Protein AF-R0EJU1-F1 (afdb_monomer_lite)

Structure (mmCIF, N/CA/C/O backbone):
data_AF-R0EJU1-F1
#
_entry.id   AF-R0EJU1-F1
#
loop_
_atom_site.group_PDB
_atom_site.id
_atom_site.type_symbol
_atom_site.label_atom_id
_atom_site.label_alt_id
_atom_site.label_comp_id
_atom_site.label_asym_id
_atom_site.label_entity_id
_atom_site.label_seq_id
_atom_site.pdbx_PDB_ins_code
_atom_site.Cartn_x
_atom_site.Cartn_y
_atom_site.Cartn_z
_atom_site.occupancy
_atom_site.B_iso_or_equiv
_atom_site.auth_seq_id
_atom_site.auth_comp_id
_atom_site.auth_asym_id
_atom_site.auth_atom_id
_atom_site.pdbx_PDB_model_num
ATOM 1 N N . MET A 1 1 ? 16.327 5.427 -46.441 1.00 34.28 1 MET A N 1
ATOM 2 C CA . MET A 1 1 ? 17.124 5.435 -45.201 1.00 34.28 1 MET A CA 1
ATOM 3 C C . MET A 1 1 ? 16.194 5.775 -44.052 1.00 34.28 1 MET A C 1
ATOM 5 O O . MET A 1 1 ? 15.600 6.837 -44.060 1.00 34.28 1 MET A O 1
ATOM 9 N N . VAL A 1 2 ? 16.017 4.774 -43.188 1.00 35.81 2 VAL A N 1
ATOM 10 C CA . VAL A 1 2 ? 15.655 4.803 -41.763 1.00 35.81 2 VAL A CA 1
ATOM 11 C C . VAL A 1 2 ? 14.484 5.696 -41.332 1.00 35.81 2 VAL A C 1
ATOM 13 O O . VAL A 1 2 ? 14.614 6.900 -41.152 1.00 35.81 2 VAL A O 1
ATOM 16 N N . HIS A 1 3 ? 13.357 5.034 -41.052 1.00 34.94 3 HIS A N 1
ATOM 17 C CA . HIS A 1 3 ? 12.363 5.506 -40.094 1.00 34.94 3 HIS A CA 1
ATOM 18 C C . HIS A 1 3 ? 13.034 5.739 -38.735 1.00 34.94 3 HIS A C 1
ATOM 20 O O . HIS A 1 3 ? 13.359 4.778 -38.034 1.00 34.94 3 HIS A O 1
ATOM 26 N N . ASP A 1 4 ? 13.221 7.003 -38.367 1.00 37.38 4 ASP A N 1
ATOM 27 C CA . ASP A 1 4 ? 13.532 7.397 -36.998 1.00 37.38 4 ASP A CA 1
ATOM 28 C C . ASP A 1 4 ? 12.273 7.193 -36.136 1.00 37.38 4 ASP A C 1
ATOM 30 O O . ASP A 1 4 ? 11.314 7.971 -36.159 1.00 37.38 4 ASP A O 1
ATOM 34 N N . ARG A 1 5 ? 12.216 6.038 -35.464 1.00 47.03 5 ARG A N 1
ATOM 35 C CA . ARG A 1 5 ? 11.174 5.697 -34.495 1.00 47.03 5 ARG A CA 1
ATOM 36 C C . ARG A 1 5 ? 11.502 6.395 -33.178 1.00 47.03 5 ARG A C 1
ATOM 38 O O . ARG A 1 5 ? 12.414 5.961 -32.488 1.00 47.03 5 ARG A O 1
ATOM 45 N N . ARG A 1 6 ? 10.695 7.411 -32.843 1.00 44.78 6 ARG A N 1
ATOM 46 C CA . ARG A 1 6 ? 10.470 8.003 -31.508 1.00 44.78 6 ARG A CA 1
ATOM 47 C C . ARG A 1 6 ? 11.490 7.575 -30.445 1.00 44.78 6 ARG A C 1
ATOM 49 O O . ARG A 1 6 ? 11.287 6.590 -29.732 1.00 44.78 6 ARG A O 1
ATOM 56 N N . ALA A 1 7 ? 12.545 8.367 -30.302 1.00 43.12 7 ALA A N 1
ATOM 57 C CA . ALA A 1 7 ? 13.371 8.355 -29.109 1.00 43.12 7 ALA A CA 1
ATOM 58 C C . ALA A 1 7 ? 12.498 8.626 -27.865 1.00 43.12 7 ALA A C 1
ATOM 60 O O . ALA A 1 7 ? 11.962 9.715 -27.697 1.00 43.12 7 ALA A O 1
ATOM 61 N N . GLY A 1 8 ? 12.343 7.592 -27.034 1.00 47.94 8 GLY A N 1
ATOM 62 C CA . GLY A 1 8 ? 12.119 7.637 -25.587 1.00 47.94 8 GLY A CA 1
ATOM 63 C C . GLY A 1 8 ? 11.279 8.780 -25.019 1.00 47.94 8 GLY A C 1
ATOM 64 O O . GLY A 1 8 ? 11.813 9.658 -24.345 1.00 47.94 8 GLY A O 1
ATOM 65 N N . GLU A 1 9 ? 9.959 8.698 -25.154 1.00 50.72 9 GLU A N 1
ATOM 66 C CA . GLU A 1 9 ? 9.052 9.405 -24.249 1.00 50.72 9 GLU A CA 1
ATOM 67 C C . GLU A 1 9 ? 9.103 8.662 -22.902 1.00 50.72 9 GLU A C 1
ATOM 69 O O . GLU A 1 9 ? 8.343 7.728 -22.649 1.00 50.72 9 GLU A O 1
ATOM 74 N N . ARG A 1 10 ? 10.102 8.979 -22.062 1.00 56.34 10 ARG A N 1
ATOM 75 C CA . ARG A 1 10 ? 10.116 8.491 -20.676 1.00 56.34 10 ARG A CA 1
ATOM 76 C C . ARG A 1 10 ? 8.811 8.980 -20.043 1.00 56.34 10 ARG A C 1
ATOM 78 O O . ARG A 1 10 ? 8.552 10.182 -20.139 1.00 56.34 10 ARG A O 1
ATOM 85 N N . PRO A 1 11 ? 7.992 8.118 -19.411 1.00 57.34 11 PRO A N 1
ATOM 86 C CA . PRO A 1 11 ? 6.875 8.621 -18.628 1.00 57.34 11 PRO A CA 1
ATOM 87 C C . PRO A 1 11 ? 7.443 9.657 -17.658 1.00 57.34 11 PRO A C 1
ATOM 89 O O . PRO A 1 11 ? 8.450 9.395 -16.995 1.00 57.34 11 PRO A O 1
ATOM 92 N N . ALA A 1 12 ? 6.864 10.857 -17.655 1.00 62.62 12 ALA A N 1
ATOM 93 C CA . ALA A 1 12 ? 7.287 11.938 -16.781 1.00 62.62 12 ALA A CA 1
ATOM 94 C C . ALA A 1 12 ? 6.990 11.526 -15.335 1.00 62.62 12 ALA A C 1
ATOM 96 O O . ALA A 1 12 ? 5.914 11.786 -14.801 1.00 62.62 12 ALA A O 1
ATOM 97 N N . TYR A 1 13 ? 7.926 10.805 -14.721 1.00 66.00 13 TYR A N 1
ATOM 98 C CA . TYR A 1 13 ? 7.875 10.490 -13.309 1.00 66.00 13 TYR A CA 1
ATOM 99 C C . TYR A 1 13 ? 8.125 11.785 -12.542 1.00 66.00 13 TYR A C 1
ATOM 101 O O . TYR A 1 13 ? 9.188 12.394 -12.669 1.00 66.00 13 TYR A O 1
ATOM 109 N N . ILE A 1 14 ? 7.125 12.223 -11.782 1.00 68.75 14 ILE A N 1
ATOM 110 C CA . ILE A 1 14 ? 7.254 13.359 -10.876 1.00 68.75 14 ILE A CA 1
ATOM 111 C C . ILE A 1 14 ? 7.774 12.790 -9.553 1.00 68.75 14 ILE A C 1
ATOM 113 O O . ILE A 1 14 ? 7.044 12.029 -8.916 1.00 68.75 14 ILE A O 1
ATOM 117 N N . PRO A 1 15 ? 9.011 13.114 -9.135 1.00 70.81 15 PRO A N 1
ATOM 118 C CA . PRO A 1 15 ? 9.539 12.652 -7.861 1.00 70.81 15 PRO A CA 1
ATOM 119 C C . PRO A 1 15 ? 8.818 13.379 -6.719 1.00 70.81 15 PRO A C 1
ATOM 121 O O . PRO A 1 15 ? 9.206 14.473 -6.314 1.00 70.81 15 PRO A O 1
ATOM 124 N N . ASP A 1 16 ? 7.744 12.775 -6.220 1.00 79.31 16 ASP A N 1
ATOM 125 C CA . ASP A 1 16 ? 6.993 13.211 -5.043 1.00 79.31 16 ASP A CA 1
ATOM 126 C C . ASP A 1 16 ? 6.517 11.974 -4.273 1.00 79.31 16 ASP A C 1
ATOM 128 O O . ASP A 1 16 ? 6.207 10.935 -4.855 1.00 79.31 16 ASP A O 1
ATOM 132 N N . ASP A 1 17 ? 6.451 12.084 -2.953 1.00 77.25 17 ASP A N 1
ATOM 133 C CA . ASP A 1 17 ? 6.004 11.018 -2.055 1.00 77.25 17 ASP A CA 1
ATOM 134 C C . ASP A 1 17 ? 4.569 11.248 -1.553 1.00 77.25 17 ASP A C 1
ATOM 136 O O . ASP A 1 17 ? 4.104 10.617 -0.594 1.00 77.25 17 ASP A O 1
ATOM 140 N N . LYS A 1 18 ? 3.850 12.157 -2.221 1.00 85.75 18 LYS A N 1
ATOM 141 C CA . LYS A 1 18 ? 2.456 12.477 -1.941 1.00 85.75 18 LYS A CA 1
ATOM 142 C C . LYS A 1 18 ? 1.504 11.731 -2.868 1.00 85.75 18 LYS A C 1
ATOM 144 O O . LYS A 1 18 ? 1.656 11.704 -4.086 1.00 85.75 18 LYS A O 1
ATOM 149 N N . ALA A 1 19 ? 0.448 11.198 -2.278 1.00 83.31 19 ALA A N 1
ATOM 150 C CA . ALA A 1 19 ? -0.736 10.752 -2.977 1.00 83.31 19 ALA A CA 1
ATOM 151 C C . ALA A 1 19 ? -1.489 11.945 -3.589 1.00 83.31 19 ALA A C 1
ATOM 153 O O . ALA A 1 19 ? -1.588 13.029 -3.001 1.00 83.31 19 ALA A O 1
ATOM 154 N N . ALA A 1 20 ? -2.077 11.719 -4.767 1.00 84.06 20 ALA A N 1
ATOM 155 C CA . ALA A 1 20 ? -2.909 12.712 -5.447 1.00 84.06 20 ALA A CA 1
ATOM 156 C C . ALA A 1 20 ? -4.144 13.096 -4.609 1.00 84.06 20 ALA A C 1
ATOM 158 O O . ALA A 1 20 ? -4.546 14.262 -4.565 1.00 84.06 20 ALA A O 1
ATOM 159 N N . LEU A 1 21 ? -4.711 12.119 -3.894 1.00 84.25 21 LEU A N 1
ATOM 160 C CA . LEU A 1 21 ? -5.812 12.298 -2.950 1.00 84.25 21 LEU A CA 1
ATOM 161 C C . LEU A 1 21 ? -5.315 12.192 -1.508 1.00 84.25 21 LEU A C 1
ATOM 163 O O . LEU A 1 21 ? -4.330 11.518 -1.220 1.00 84.25 21 LEU A O 1
ATOM 167 N N . LYS A 1 22 ? -6.018 12.856 -0.584 1.00 84.06 22 LYS A N 1
ATOM 168 C CA . LYS A 1 22 ? -5.723 12.726 0.847 1.00 84.06 22 LYS A CA 1
ATOM 169 C C . LYS A 1 22 ? -6.023 11.302 1.312 1.00 84.06 22 LYS A C 1
ATOM 171 O O . LYS A 1 22 ? -7.142 10.824 1.141 1.00 84.06 22 LYS A O 1
ATOM 176 N N . VAL A 1 23 ? -5.050 10.683 1.968 1.00 81.50 23 VAL A N 1
ATOM 177 C CA . VAL A 1 23 ? -5.227 9.431 2.702 1.00 81.50 23 VAL A CA 1
ATOM 178 C C . VAL A 1 23 ? -5.563 9.809 4.137 1.00 81.50 23 VAL A C 1
ATOM 180 O O . VAL A 1 23 ? -4.716 10.297 4.884 1.00 81.50 23 VAL A O 1
ATOM 183 N N . SER A 1 24 ? -6.833 9.650 4.512 1.00 82.56 24 SER A N 1
ATOM 184 C CA . SER A 1 24 ? -7.349 10.040 5.828 1.00 82.56 24 SER A CA 1
ATOM 185 C C . SER A 1 24 ? -7.070 11.516 6.190 1.00 82.56 24 SER A C 1
ATOM 187 O O . SER A 1 24 ? -7.845 12.400 5.812 1.00 82.56 24 SER A O 1
ATOM 189 N N . ARG A 1 25 ? -6.005 11.786 6.957 1.00 78.88 25 ARG A N 1
ATOM 190 C CA . ARG A 1 25 ? -5.589 13.114 7.445 1.00 78.88 25 ARG A CA 1
ATOM 191 C C . ARG A 1 25 ? -4.378 13.669 6.687 1.00 78.88 25 ARG A C 1
ATOM 193 O O . ARG A 1 25 ? -4.148 14.876 6.737 1.00 78.88 25 ARG A O 1
ATOM 200 N N . GLY A 1 26 ? -3.639 12.813 5.985 1.00 83.44 26 GLY A N 1
ATOM 201 C CA . GLY A 1 26 ? -2.384 13.137 5.321 1.00 83.44 26 GLY A CA 1
ATOM 202 C C . GLY A 1 26 ? -2.477 13.103 3.800 1.00 83.44 26 GLY A C 1
ATOM 203 O O . GLY A 1 26 ? -3.526 12.849 3.203 1.00 83.44 26 GLY A O 1
ATOM 204 N N . LYS A 1 27 ? -1.347 13.397 3.161 1.00 86.75 27 LYS A N 1
ATOM 205 C CA . LYS A 1 27 ? -1.136 13.158 1.729 1.00 86.75 27 LYS A CA 1
ATOM 206 C C . LYS A 1 27 ? 0.073 12.266 1.483 1.00 86.75 27 LYS A C 1
ATOM 208 O O . LYS A 1 27 ? 0.314 11.960 0.330 1.00 86.75 27 LYS A O 1
ATOM 213 N N . ARG A 1 28 ? 0.858 11.893 2.498 1.00 89.62 28 ARG A N 1
ATOM 214 C CA . ARG A 1 28 ? 2.081 11.123 2.272 1.00 89.62 28 ARG A CA 1
ATOM 215 C C . ARG A 1 28 ? 1.750 9.649 2.184 1.00 89.62 28 ARG A C 1
ATOM 217 O O . ARG A 1 28 ? 0.912 9.142 2.923 1.00 89.62 28 ARG A O 1
ATOM 224 N N . TRP A 1 29 ? 2.455 8.947 1.314 1.00 89.06 29 TRP A N 1
ATOM 225 C CA . TRP A 1 29 ? 2.332 7.498 1.228 1.00 89.06 29 TRP A CA 1
ATOM 226 C C . TRP A 1 29 ? 2.824 6.770 2.486 1.00 89.06 29 TRP A C 1
ATOM 228 O O . TRP A 1 29 ? 2.353 5.672 2.772 1.00 89.06 29 TRP A O 1
ATOM 238 N N . SER A 1 30 ? 3.706 7.402 3.267 1.00 90.69 30 SER A N 1
ATOM 239 C CA . SER A 1 30 ? 4.112 6.933 4.599 1.00 90.69 30 SER A CA 1
ATOM 240 C C . SER A 1 30 ? 2.961 6.869 5.602 1.00 90.69 30 SER A C 1
ATOM 242 O O . SER A 1 30 ? 3.084 6.192 6.614 1.00 90.69 30 SER A O 1
ATOM 244 N N . ASP A 1 31 ? 1.859 7.570 5.328 1.00 91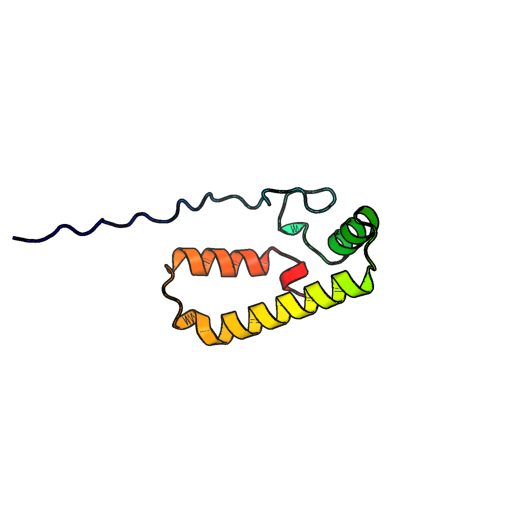.12 31 ASP A N 1
ATOM 245 C CA . ASP A 1 31 ? 0.682 7.600 6.193 1.00 91.12 31 ASP A CA 1
ATOM 246 C C . ASP A 1 31 ? -0.309 6.483 5.820 1.00 91.12 31 ASP A C 1
ATOM 248 O O . ASP A 1 31 ? -1.300 6.289 6.504 1.00 91.12 31 ASP A O 1
ATOM 252 N N . LEU A 1 32 ? -0.109 5.754 4.714 1.00 92.38 32 LEU A N 1
ATOM 253 C CA . LEU A 1 32 ? -1.070 4.748 4.256 1.00 92.38 32 LEU A CA 1
ATOM 254 C C . LEU A 1 32 ? -0.872 3.416 4.99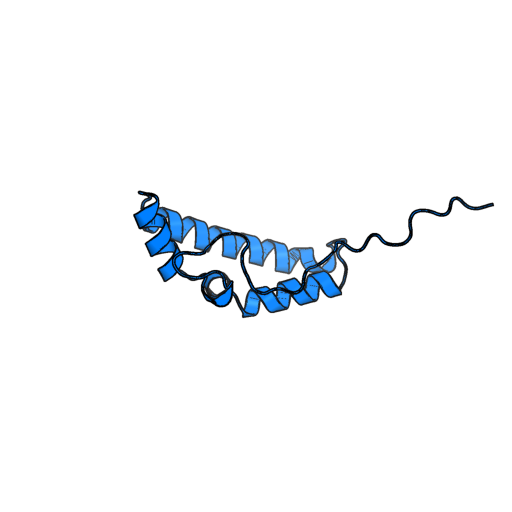7 1.00 92.38 32 LEU A C 1
ATOM 256 O O . LEU A 1 32 ? -0.131 2.545 4.539 1.00 92.38 32 LEU A O 1
ATOM 260 N N . GLY A 1 33 ? -1.557 3.259 6.132 1.00 93.44 33 GLY A N 1
ATOM 261 C CA . GLY A 1 33 ? -1.592 2.035 6.937 1.00 93.44 33 GLY A CA 1
ATOM 262 C C . GLY A 1 33 ? -3.007 1.544 7.267 1.00 93.44 33 GLY A C 1
ATOM 263 O O . GLY A 1 33 ? -4.008 2.074 6.782 1.00 93.44 33 GLY A O 1
ATOM 264 N N . GLN A 1 34 ? -3.093 0.505 8.105 1.00 94.81 34 GLN A N 1
ATOM 265 C CA . GLN A 1 34 ? -4.375 -0.074 8.535 1.00 94.81 34 GLN A CA 1
ATOM 266 C C . GLN A 1 34 ? -5.245 0.934 9.303 1.00 94.81 34 GLN A C 1
ATOM 268 O O . GLN A 1 34 ? -6.453 0.988 9.080 1.00 94.81 34 GLN A O 1
ATOM 273 N N . GLU A 1 35 ? -4.648 1.762 10.167 1.00 94.06 35 GLU A N 1
ATOM 274 C CA . GLU A 1 35 ? -5.375 2.789 10.924 1.00 94.06 35 GLU A CA 1
ATOM 275 C C . GLU A 1 35 ? -6.050 3.804 9.993 1.00 94.06 35 GLU A C 1
ATOM 277 O O . GLU A 1 35 ? -7.230 4.127 10.155 1.00 94.06 35 GLU A O 1
ATOM 282 N N . GLU A 1 36 ? -5.342 4.274 8.966 1.00 94.81 36 GLU A N 1
ATOM 283 C CA . GLU A 1 36 ? -5.898 5.185 7.973 1.00 94.81 36 GLU A CA 1
ATOM 284 C C . GLU A 1 36 ? -7.013 4.540 7.156 1.00 94.81 36 GLU A C 1
ATOM 286 O O . GLU A 1 36 ? -8.021 5.204 6.900 1.00 94.81 36 GLU A O 1
ATOM 291 N N . LEU A 1 37 ? -6.884 3.256 6.807 1.00 95.19 37 LEU A N 1
ATOM 292 C CA . LEU A 1 37 ? -7.951 2.509 6.142 1.00 95.19 37 LEU A CA 1
ATOM 293 C C . LEU A 1 37 ? -9.201 2.384 7.020 1.00 95.19 37 LEU A C 1
ATOM 295 O O . LEU A 1 37 ? -10.302 2.582 6.511 1.00 95.19 37 LEU A O 1
ATOM 299 N N . ILE A 1 38 ? -9.050 2.151 8.327 1.00 96.06 38 ILE A N 1
ATOM 300 C CA . ILE A 1 38 ? -10.167 2.140 9.289 1.00 96.06 38 ILE A CA 1
ATOM 301 C C . ILE A 1 38 ? -10.842 3.517 9.359 1.00 96.06 38 ILE A C 1
ATOM 303 O O . ILE A 1 38 ? -12.068 3.635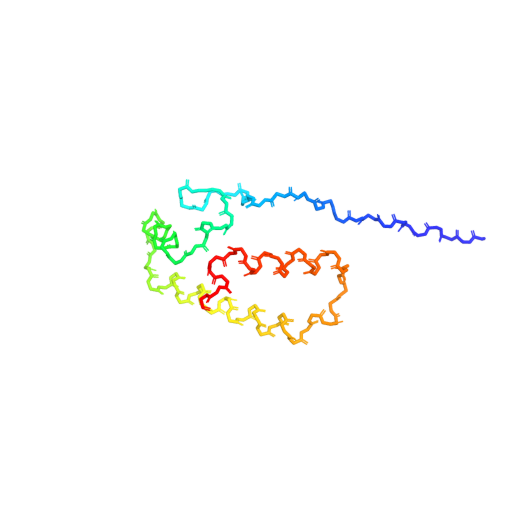 9.350 1.00 96.06 38 ILE A O 1
ATOM 307 N N . VAL A 1 39 ? -10.066 4.604 9.408 1.00 95.31 39 VAL A N 1
ATOM 308 C CA . VAL A 1 39 ? -10.643 5.959 9.413 1.00 95.31 39 VAL A CA 1
ATOM 309 C C . VAL A 1 39 ? -11.398 6.235 8.112 1.00 95.31 39 VAL A C 1
ATOM 311 O O . VAL A 1 39 ? -12.481 6.828 8.133 1.00 95.31 39 VAL A O 1
ATOM 314 N N . MET A 1 40 ? -10.841 5.821 6.975 1.00 94.31 40 MET A N 1
ATOM 315 C CA . MET A 1 40 ? -11.469 5.993 5.669 1.00 94.31 40 MET A CA 1
ATOM 316 C C . MET A 1 40 ? -12.734 5.144 5.525 1.00 94.31 40 MET A C 1
ATOM 318 O O . MET A 1 40 ? -13.733 5.663 5.029 1.00 94.31 40 MET A O 1
ATOM 322 N N . SER A 1 41 ? -12.738 3.899 6.009 1.00 96.00 41 SER A N 1
ATOM 323 C CA . SER A 1 41 ? -13.916 3.027 5.956 1.00 96.00 41 SER A CA 1
ATOM 324 C C . SER A 1 41 ? -15.069 3.606 6.770 1.00 96.00 41 SER A C 1
ATOM 326 O O . SER A 1 41 ? -16.183 3.703 6.260 1.00 96.00 41 SER A O 1
ATOM 328 N N . ARG A 1 42 ? -14.794 4.110 7.982 1.00 96.31 42 ARG A N 1
ATOM 329 C CA . ARG A 1 42 ? -15.789 4.799 8.820 1.00 96.31 42 ARG A CA 1
ATOM 330 C C . ARG A 1 42 ? -16.392 6.007 8.114 1.00 96.31 42 ARG A C 1
ATOM 332 O O . ARG A 1 42 ? -17.609 6.153 8.082 1.00 96.31 42 ARG A O 1
ATOM 339 N N . LYS A 1 43 ? -15.552 6.858 7.514 1.00 94.19 43 LYS A N 1
ATOM 340 C CA . LYS A 1 43 ? -16.008 8.041 6.761 1.00 94.19 43 LYS A CA 1
ATOM 341 C C . LYS A 1 43 ? -16.846 7.676 5.535 1.00 94.19 43 LYS A C 1
ATOM 343 O O . LYS A 1 43 ? -17.739 8.434 5.176 1.00 94.19 43 LYS A O 1
ATOM 348 N N . ALA A 1 44 ? -16.548 6.545 4.903 1.00 94.75 44 ALA A N 1
ATOM 349 C CA . ALA A 1 44 ? -17.264 6.044 3.736 1.00 94.75 44 ALA A CA 1
ATOM 350 C C . ALA A 1 44 ? -18.519 5.220 4.086 1.00 94.75 44 ALA A C 1
ATOM 352 O O . ALA A 1 44 ? -19.250 4.836 3.179 1.00 94.75 44 ALA A O 1
ATOM 353 N N . GLY A 1 45 ? -18.771 4.926 5.368 1.00 97.19 45 GLY A N 1
ATOM 354 C CA . GLY A 1 45 ? -19.872 4.053 5.789 1.00 97.19 45 GLY A CA 1
ATOM 355 C C . GLY A 1 45 ? -19.672 2.580 5.407 1.00 97.19 45 GLY A C 1
ATOM 356 O O . GLY A 1 45 ? -20.650 1.862 5.215 1.00 97.19 45 GLY A O 1
ATOM 357 N N . LEU A 1 46 ? -18.420 2.132 5.268 1.00 97.81 46 LEU A N 1
ATOM 358 C CA . LEU A 1 46 ? -18.067 0.766 4.877 1.00 97.81 46 LEU A CA 1
ATOM 359 C C . LEU A 1 46 ? -17.664 -0.090 6.093 1.00 97.81 46 LEU A C 1
ATOM 361 O O . LEU A 1 46 ? -17.027 0.429 7.015 1.00 97.81 46 LEU A O 1
ATOM 365 N N . PRO A 1 47 ? -17.947 -1.409 6.088 1.00 98.31 47 PRO A N 1
ATOM 366 C CA . PRO A 1 47 ? -17.467 -2.318 7.128 1.00 98.31 47 PRO A CA 1
ATOM 367 C C . PRO A 1 47 ? -15.932 -2.356 7.197 1.00 98.31 47 PRO A C 1
ATOM 369 O O . PRO A 1 47 ? -15.271 -2.669 6.208 1.00 98.31 47 PRO A O 1
ATOM 372 N N . GLU A 1 48 ? -15.361 -2.090 8.377 1.00 98.06 48 GLU A N 1
ATOM 373 C CA . GLU A 1 48 ? -13.902 -2.059 8.601 1.00 98.06 48 GLU A CA 1
ATOM 374 C C . GLU A 1 48 ? -13.227 -3.374 8.193 1.00 98.06 48 GLU A C 1
ATOM 376 O O . GLU A 1 48 ? -12.250 -3.364 7.447 1.00 98.06 48 GLU A O 1
ATOM 381 N N . GLY A 1 49 ? -13.790 -4.509 8.6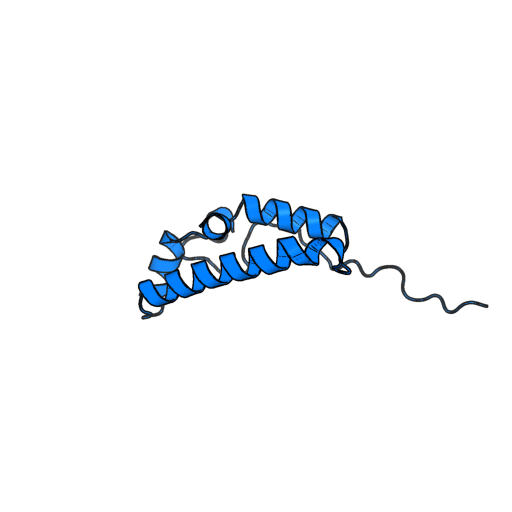20 1.00 97.25 49 GLY A N 1
ATOM 382 C CA . GLY A 1 49 ? -13.240 -5.829 8.310 1.00 97.25 49 GLY A CA 1
ATOM 383 C C . GLY A 1 49 ? -13.181 -6.124 6.809 1.00 97.25 49 GLY A C 1
ATOM 384 O O . GLY A 1 49 ? -12.200 -6.694 6.344 1.00 97.25 49 GLY A O 1
ATOM 385 N N . LEU A 1 50 ? -14.181 -5.676 6.039 1.00 98.25 50 LEU A N 1
ATOM 386 C CA . LEU A 1 50 ? -14.198 -5.856 4.584 1.00 98.25 50 LEU A CA 1
ATOM 387 C C . LEU A 1 50 ? -13.076 -5.054 3.914 1.00 98.25 50 LEU A C 1
ATOM 389 O O . LEU A 1 50 ? -12.374 -5.573 3.051 1.00 98.25 50 LEU A O 1
ATOM 393 N N . VAL A 1 51 ? -12.884 -3.802 4.336 1.00 97.56 51 VAL A N 1
ATOM 394 C CA . VAL A 1 51 ? -11.821 -2.937 3.805 1.00 97.56 51 VAL A CA 1
ATOM 395 C C . VAL A 1 51 ? -10.439 -3.493 4.149 1.00 97.56 51 VAL A C 1
ATOM 397 O O . VAL A 1 51 ? -9.566 -3.526 3.285 1.00 97.56 51 VAL A O 1
ATOM 400 N N . LEU A 1 52 ? -10.239 -3.962 5.383 1.00 97.38 52 LEU A N 1
ATOM 401 C CA . LEU A 1 52 ? -8.962 -4.536 5.807 1.00 97.38 52 LEU A CA 1
ATOM 402 C C . LEU A 1 52 ? -8.656 -5.863 5.098 1.00 97.38 52 LEU A C 1
ATOM 404 O O . LEU A 1 52 ? -7.522 -6.043 4.660 1.00 97.38 52 LEU A O 1
ATOM 408 N N . SER A 1 53 ? -9.646 -6.750 4.919 1.00 97.81 53 SER A N 1
ATOM 409 C CA . SER A 1 53 ? -9.466 -8.004 4.163 1.00 97.81 53 SER A CA 1
ATOM 410 C C . SER A 1 53 ? -9.037 -7.712 2.730 1.00 97.81 53 SER A C 1
ATOM 412 O O . SER A 1 53 ? -7.998 -8.192 2.284 1.00 97.81 53 SER A O 1
ATOM 414 N N . ALA A 1 54 ? -9.767 -6.824 2.045 1.00 97.50 54 ALA A N 1
ATOM 415 C CA . ALA A 1 54 ? -9.449 -6.438 0.675 1.00 97.50 54 ALA A CA 1
ATOM 416 C C . ALA A 1 54 ? -8.041 -5.832 0.560 1.00 97.50 54 ALA A C 1
ATOM 418 O O . ALA A 1 54 ? -7.327 -6.090 -0.411 1.00 97.50 54 ALA A O 1
ATOM 419 N N . ALA A 1 55 ? -7.615 -5.048 1.552 1.00 96.50 55 ALA A N 1
ATOM 420 C CA . ALA A 1 55 ? -6.281 -4.465 1.572 1.00 96.50 55 ALA A CA 1
ATOM 421 C C . ALA A 1 55 ? -5.181 -5.532 1.721 1.00 96.50 55 ALA A C 1
ATOM 423 O O . ALA A 1 55 ? -4.200 -5.493 0.979 1.00 96.50 55 ALA A O 1
ATOM 424 N N . VAL A 1 56 ? -5.361 -6.508 2.618 1.00 96.06 56 VAL A N 1
ATOM 425 C CA . VAL A 1 56 ? -4.431 -7.638 2.795 1.00 96.06 56 VAL A CA 1
ATOM 426 C C . VAL A 1 56 ? -4.360 -8.495 1.531 1.00 96.06 56 VAL A C 1
ATOM 428 O O . VAL A 1 56 ? -3.266 -8.771 1.039 1.00 96.06 56 VAL A O 1
ATOM 431 N N . GLU A 1 57 ? -5.509 -8.860 0.962 1.00 97.50 57 GLU A N 1
ATOM 432 C CA . GLU A 1 57 ? -5.594 -9.642 -0.277 1.00 97.50 57 GLU A CA 1
ATOM 433 C C . GLU A 1 57 ? -4.899 -8.929 -1.443 1.00 97.50 57 GLU A C 1
ATOM 435 O O . GLU A 1 57 ? -4.136 -9.543 -2.188 1.00 97.50 57 GLU A O 1
ATOM 440 N N . THR A 1 58 ? -5.088 -7.612 -1.560 1.00 96.62 58 THR A N 1
ATOM 441 C CA . THR A 1 58 ? -4.446 -6.798 -2.601 1.00 96.62 58 THR A CA 1
ATOM 442 C C . THR A 1 58 ? -2.926 -6.779 -2.445 1.00 96.62 58 THR A C 1
ATOM 444 O O . THR A 1 58 ? -2.207 -6.945 -3.430 1.00 96.62 58 THR A O 1
ATOM 447 N N . VAL A 1 59 ? -2.416 -6.595 -1.221 1.00 96.00 59 VAL A N 1
ATOM 448 C CA . VAL A 1 59 ? -0.966 -6.599 -0.958 1.00 96.00 59 VAL A CA 1
ATOM 449 C C . VAL A 1 59 ? -0.367 -7.976 -1.240 1.00 96.00 59 VAL A C 1
ATOM 451 O O . VAL A 1 59 ? 0.698 -8.059 -1.854 1.00 96.00 59 VAL A O 1
ATOM 454 N N . ALA A 1 60 ? -1.048 -9.051 -0.840 1.00 95.75 60 ALA A N 1
ATOM 455 C CA . ALA A 1 60 ? -0.613 -10.417 -1.108 1.00 95.75 60 ALA A CA 1
ATOM 456 C C . ALA A 1 60 ? -0.544 -10.701 -2.617 1.00 95.75 60 ALA A C 1
ATOM 458 O O . ALA A 1 60 ? 0.510 -11.104 -3.111 1.00 95.75 60 ALA A O 1
ATOM 459 N N . ALA A 1 61 ? -1.617 -10.402 -3.356 1.00 95.75 61 ALA A N 1
ATOM 460 C CA . ALA A 1 61 ? -1.673 -10.588 -4.805 1.00 95.75 61 ALA A CA 1
ATOM 461 C C . ALA A 1 61 ? -0.612 -9.750 -5.535 1.00 95.75 61 ALA A C 1
ATOM 463 O O . ALA A 1 61 ? 0.059 -10.241 -6.445 1.00 95.75 61 ALA A O 1
ATOM 464 N N . PHE A 1 62 ? -0.411 -8.496 -5.113 1.00 94.62 62 PHE A N 1
ATOM 465 C CA . PHE A 1 62 ? 0.638 -7.648 -5.672 1.00 94.62 62 PHE A CA 1
ATOM 466 C C . PHE A 1 62 ? 2.022 -8.264 -5.458 1.00 94.62 62 PHE A C 1
ATOM 468 O O . PHE A 1 62 ? 2.786 -8.379 -6.412 1.00 94.62 62 PHE A O 1
ATOM 475 N N . ARG A 1 63 ? 2.354 -8.682 -4.229 1.00 93.00 63 ARG A N 1
ATOM 476 C CA . ARG A 1 63 ? 3.664 -9.272 -3.910 1.00 93.00 63 ARG A CA 1
ATOM 477 C C . ARG A 1 63 ? 3.915 -10.561 -4.686 1.00 93.00 63 ARG A C 1
ATOM 479 O O . ARG A 1 63 ? 5.027 -10.762 -5.173 1.00 93.00 63 ARG A O 1
ATOM 486 N N . GLU A 1 64 ? 2.901 -11.412 -4.821 1.00 94.31 64 GLU A N 1
ATOM 487 C CA . GLU A 1 64 ? 2.992 -12.643 -5.606 1.00 94.31 64 GLU A CA 1
ATOM 488 C C . GLU A 1 64 ? 3.365 -12.333 -7.060 1.00 94.31 64 GLU A C 1
ATOM 490 O O . GLU A 1 64 ? 4.403 -12.786 -7.543 1.00 94.31 64 GLU A O 1
ATOM 495 N N . ILE A 1 65 ? 2.570 -11.500 -7.736 1.00 92.94 65 ILE A N 1
ATOM 496 C CA . ILE A 1 65 ? 2.788 -11.156 -9.147 1.00 92.94 65 ILE A CA 1
ATOM 497 C C . ILE A 1 65 ? 4.110 -10.405 -9.324 1.00 92.94 65 ILE A C 1
ATOM 499 O O . ILE A 1 65 ? 4.875 -10.719 -10.234 1.00 92.94 65 ILE A O 1
ATOM 503 N N . TRP A 1 66 ? 4.407 -9.445 -8.443 1.00 92.94 66 TRP A N 1
ATOM 504 C CA . TRP A 1 66 ? 5.642 -8.666 -8.500 1.00 92.94 66 TRP A CA 1
ATOM 505 C C . TRP A 1 66 ? 6.858 -9.583 -8.375 1.00 92.94 66 TRP A C 1
ATOM 507 O O . TRP A 1 66 ? 7.713 -9.579 -9.250 1.00 92.94 66 TRP A O 1
ATOM 517 N N . SER A 1 67 ? 6.915 -10.448 -7.361 1.00 90.75 67 SER A N 1
ATOM 518 C CA . SER A 1 67 ? 8.053 -11.362 -7.182 1.00 90.75 67 SER A CA 1
ATOM 519 C C . SER A 1 67 ? 8.222 -12.367 -8.329 1.00 90.75 67 SER A C 1
ATOM 521 O O . SER A 1 67 ? 9.355 -12.688 -8.688 1.00 90.75 67 SER A O 1
ATOM 523 N N . ARG A 1 68 ? 7.118 -12.838 -8.926 1.00 91.75 68 ARG A N 1
ATOM 524 C CA . ARG A 1 68 ? 7.132 -13.813 -10.024 1.00 91.75 68 ARG A CA 1
ATOM 525 C C . ARG A 1 68 ? 7.555 -13.198 -11.357 1.00 91.75 68 ARG A C 1
ATOM 527 O O . ARG A 1 68 ? 8.360 -13.788 -12.074 1.00 91.75 68 ARG A O 1
ATOM 534 N N . ASP A 1 69 ? 7.010 -12.029 -11.689 1.00 88.50 69 ASP A N 1
ATOM 535 C CA . ASP A 1 69 ? 7.040 -11.505 -13.056 1.00 88.50 69 ASP A CA 1
ATOM 536 C C . ASP A 1 69 ? 7.976 -10.298 -13.228 1.00 88.50 69 ASP A C 1
ATOM 538 O O . ASP A 1 69 ? 8.237 -9.900 -14.363 1.00 88.50 69 ASP A O 1
ATOM 542 N N . LEU A 1 70 ? 8.532 -9.727 -12.146 1.00 84.38 70 LEU A N 1
ATOM 543 C CA . LEU A 1 70 ? 9.335 -8.495 -12.194 1.00 84.38 70 LEU A CA 1
ATOM 544 C C . LEU A 1 70 ? 10.458 -8.526 -13.234 1.00 84.38 70 LEU A C 1
ATOM 546 O O . LEU A 1 70 ? 10.694 -7.521 -13.909 1.00 84.38 70 LEU A O 1
ATOM 550 N N . SER A 1 71 ? 11.161 -9.654 -13.364 1.00 80.44 71 SER A N 1
ATOM 551 C CA . SER A 1 71 ? 12.260 -9.823 -14.323 1.00 80.44 71 SER A CA 1
ATOM 552 C C . SER A 1 71 ? 11.804 -9.764 -15.783 1.00 80.44 71 SER A C 1
ATOM 554 O O . SER A 1 71 ? 12.603 -9.395 -16.640 1.00 80.44 71 SER A O 1
ATOM 556 N N . ASN A 1 72 ? 10.531 -10.067 -16.047 1.00 86.19 72 ASN A N 1
ATOM 557 C CA . ASN A 1 72 ? 9.937 -10.162 -17.378 1.00 86.19 72 ASN A CA 1
ATOM 558 C C . ASN A 1 72 ? 9.088 -8.936 -17.752 1.00 86.19 72 ASN A C 1
ATOM 560 O O . ASN A 1 72 ? 8.618 -8.840 -18.886 1.00 86.19 72 ASN A O 1
ATOM 564 N N . LEU A 1 73 ? 8.872 -7.995 -16.825 1.00 85.75 73 LEU A N 1
ATOM 565 C CA . LEU A 1 73 ? 8.109 -6.780 -17.105 1.00 85.75 73 LEU A CA 1
ATOM 566 C C . LEU A 1 73 ? 8.892 -5.844 -18.046 1.00 85.75 73 LEU A C 1
ATOM 568 O O . LEU A 1 73 ? 10.051 -5.532 -17.758 1.00 85.75 73 LEU A O 1
ATOM 572 N N . PRO A 1 74 ? 8.272 -5.326 -19.126 1.00 88.25 74 PRO A N 1
ATOM 573 C CA . PRO A 1 74 ? 8.901 -4.382 -20.051 1.00 88.25 74 PRO A CA 1
ATOM 574 C C . PRO A 1 74 ? 8.916 -2.960 -19.462 1.00 88.25 74 PRO A C 1
ATOM 576 O O . PRO A 1 74 ? 8.348 -2.027 -20.028 1.00 88.25 74 PRO A O 1
ATOM 579 N N . ILE A 1 75 ? 9.531 -2.801 -18.290 1.00 86.31 75 ILE A N 1
ATOM 580 C CA . ILE A 1 75 ? 9.651 -1.532 -17.566 1.00 86.31 75 ILE A CA 1
ATOM 581 C C . ILE A 1 75 ? 11.120 -1.157 -17.376 1.00 86.31 75 ILE A C 1
ATOM 583 O O . ILE A 1 75 ? 11.990 -2.018 -17.255 1.00 86.31 75 ILE A O 1
ATOM 587 N N . ASP A 1 76 ? 11.391 0.146 -17.343 1.00 87.56 76 ASP A N 1
ATOM 588 C CA . ASP A 1 76 ? 12.736 0.673 -17.116 1.00 87.56 76 ASP A CA 1
ATOM 589 C C . ASP A 1 76 ? 13.227 0.359 -15.689 1.00 87.56 76 ASP A C 1
ATOM 591 O O . ASP A 1 76 ? 12.441 0.317 -14.735 1.00 87.56 76 ASP A O 1
ATOM 595 N N . ALA A 1 77 ? 14.538 0.171 -15.530 1.00 86.12 77 ALA A N 1
ATOM 596 C CA . ALA A 1 77 ? 15.154 -0.098 -14.233 1.00 86.12 77 ALA A CA 1
ATOM 597 C C . ALA A 1 77 ? 14.872 1.013 -13.204 1.00 86.12 77 ALA A C 1
ATOM 599 O O . ALA A 1 77 ? 14.653 0.708 -12.033 1.00 86.12 77 ALA A O 1
ATOM 600 N N . ALA A 1 78 ? 14.790 2.277 -13.636 1.00 84.62 78 ALA A N 1
ATOM 601 C CA . ALA A 1 78 ? 14.447 3.397 -12.762 1.00 84.62 78 ALA A CA 1
ATOM 602 C C . ALA A 1 78 ? 13.017 3.279 -12.209 1.00 84.62 78 ALA A C 1
ATOM 604 O O . ALA A 1 78 ? 12.768 3.581 -11.045 1.00 84.62 78 ALA A O 1
ATOM 605 N N . VAL A 1 79 ? 12.068 2.789 -13.016 1.00 86.06 79 VAL A N 1
ATOM 606 C CA . VAL A 1 79 ? 10.685 2.557 -12.565 1.00 86.06 79 VAL A CA 1
ATOM 607 C C . VAL A 1 79 ? 10.646 1.429 -11.538 1.00 86.06 79 VAL A C 1
ATOM 609 O O . VAL A 1 79 ? 9.972 1.548 -10.517 1.00 86.06 79 VAL A O 1
ATOM 612 N N . ARG A 1 80 ? 11.411 0.355 -11.769 1.00 88.88 80 ARG A N 1
ATOM 613 C CA . ARG A 1 80 ? 11.558 -0.737 -10.799 1.00 88.88 80 ARG A CA 1
ATOM 614 C C . ARG A 1 80 ? 12.096 -0.227 -9.460 1.00 88.88 80 ARG A C 1
ATOM 616 O O . ARG A 1 80 ? 11.525 -0.548 -8.424 1.00 88.88 80 ARG A O 1
ATOM 623 N N . GLU A 1 81 ? 13.151 0.582 -9.472 1.00 88.56 81 GLU A N 1
ATOM 624 C CA . GLU A 1 81 ? 13.752 1.139 -8.253 1.00 88.56 81 GLU A CA 1
ATOM 625 C C . GLU A 1 81 ? 12.778 2.026 -7.463 1.00 88.56 81 GLU A C 1
ATOM 627 O O . GLU A 1 81 ? 12.713 1.945 -6.231 1.00 88.56 81 GLU A O 1
ATOM 632 N N . VAL A 1 82 ? 11.974 2.830 -8.163 1.00 88.06 82 VAL A N 1
ATOM 633 C CA . VAL A 1 82 ? 10.916 3.637 -7.544 1.00 88.06 82 VAL A CA 1
ATOM 634 C C . VAL A 1 82 ? 9.897 2.750 -6.832 1.00 88.06 82 VAL A C 1
ATOM 636 O O . VAL A 1 82 ? 9.569 3.018 -5.678 1.00 88.06 82 VAL A O 1
ATOM 639 N N . VAL A 1 83 ? 9.420 1.679 -7.474 1.00 89.75 83 VAL A N 1
ATOM 640 C CA . VAL A 1 83 ? 8.458 0.756 -6.848 1.00 89.75 83 VAL A CA 1
ATOM 641 C C . VAL A 1 83 ? 9.066 0.083 -5.616 1.00 89.75 83 VAL A C 1
ATOM 643 O O . VAL A 1 83 ? 8.448 0.094 -4.555 1.00 89.75 83 VAL A O 1
ATOM 646 N N . GLU A 1 84 ? 10.298 -0.423 -5.706 1.00 91.38 84 GLU A N 1
ATOM 647 C CA . GLU A 1 84 ? 11.004 -1.032 -4.567 1.00 91.38 84 GLU A CA 1
ATOM 648 C C . GLU A 1 84 ? 11.189 -0.056 -3.396 1.00 91.38 84 GLU A C 1
ATOM 650 O O . GLU A 1 84 ? 11.074 -0.423 -2.223 1.00 91.38 84 GLU A O 1
ATOM 655 N N . THR A 1 85 ? 11.451 1.214 -3.698 1.00 90.81 85 THR A N 1
ATOM 656 C CA . THR A 1 85 ? 11.528 2.276 -2.691 1.00 90.81 85 THR A CA 1
ATOM 657 C C . THR A 1 85 ? 10.162 2.526 -2.060 1.00 90.81 85 THR A C 1
ATOM 659 O O . THR A 1 85 ? 10.042 2.601 -0.837 1.00 90.81 85 THR A O 1
ATOM 662 N N . GLN A 1 86 ? 9.111 2.578 -2.872 1.00 89.25 86 GLN A N 1
ATOM 663 C CA . GLN A 1 86 ? 7.751 2.824 -2.417 1.00 89.25 86 GLN A CA 1
ATOM 664 C C . GLN A 1 86 ? 7.229 1.708 -1.501 1.00 89.25 86 GLN A C 1
ATOM 666 O O . GLN A 1 86 ? 6.619 1.997 -0.470 1.00 89.25 86 GLN A O 1
ATOM 671 N N . LEU A 1 87 ? 7.531 0.444 -1.816 1.00 91.75 87 LEU A N 1
ATOM 672 C CA . LEU A 1 87 ? 7.188 -0.714 -0.979 1.00 91.75 87 LEU A CA 1
ATOM 673 C C . LEU A 1 87 ? 7.827 -0.644 0.412 1.00 91.75 87 LEU A C 1
ATOM 675 O O . LEU A 1 87 ? 7.266 -1.150 1.383 1.00 91.75 87 LEU A O 1
ATOM 679 N N . LYS A 1 88 ? 8.977 0.029 0.538 1.00 91.81 88 LYS A N 1
ATOM 680 C CA . LYS A 1 88 ? 9.606 0.293 1.837 1.00 91.81 88 LYS A CA 1
ATOM 681 C C . LYS A 1 88 ? 8.943 1.449 2.572 1.00 91.81 88 LYS A C 1
ATOM 683 O O . LYS A 1 88 ? 9.026 1.469 3.791 1.00 91.81 88 LYS A O 1
ATOM 688 N N . ILE A 1 89 ? 8.316 2.404 1.895 1.00 91.81 89 ILE A N 1
ATOM 689 C CA . ILE A 1 89 ? 7.748 3.603 2.530 1.00 91.81 89 ILE A CA 1
ATOM 690 C C . ILE A 1 89 ? 6.319 3.360 3.017 1.00 91.81 89 ILE A C 1
ATOM 692 O O . ILE A 1 89 ? 5.976 3.815 4.103 1.00 91.81 89 ILE A O 1
ATOM 696 N N . VAL A 1 90 ? 5.501 2.646 2.242 1.00 92.88 90 VAL A N 1
ATOM 697 C CA . VAL A 1 90 ? 4.069 2.449 2.517 1.00 92.88 90 VAL A CA 1
ATOM 698 C C . VAL A 1 90 ? 3.866 1.418 3.638 1.00 92.88 90 VAL A C 1
ATOM 700 O O . VAL A 1 90 ? 4.153 0.240 3.415 1.00 92.88 90 VAL A O 1
ATOM 703 N N . PRO A 1 91 ? 3.322 1.787 4.818 1.00 94.25 91 PRO A N 1
ATOM 704 C CA . PRO A 1 91 ? 3.081 0.827 5.899 1.00 94.25 91 PRO A CA 1
ATOM 705 C C . PRO A 1 91 ? 2.152 -0.323 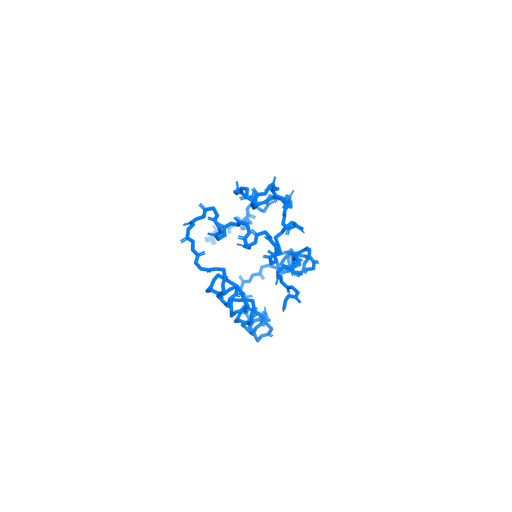5.501 1.00 94.25 91 PRO A C 1
ATOM 707 O O . PRO A 1 91 ? 2.405 -1.465 5.873 1.00 94.25 91 PRO A O 1
ATOM 710 N N . LEU A 1 92 ? 1.119 -0.051 4.695 1.00 93.75 92 LEU A N 1
ATOM 711 C CA . LEU A 1 92 ? 0.203 -1.077 4.190 1.00 93.75 92 LEU A CA 1
ATOM 712 C C . LEU A 1 92 ? 0.931 -2.172 3.399 1.00 93.7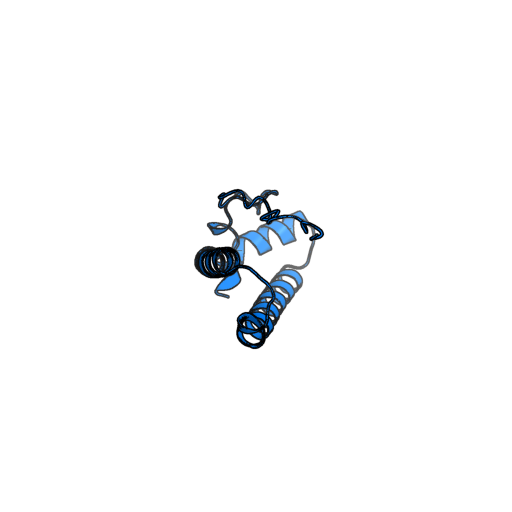5 92 LEU A C 1
ATOM 714 O O . LEU A 1 92 ? 0.580 -3.341 3.500 1.00 93.75 92 LEU A O 1
ATOM 718 N N . ALA A 1 93 ? 1.990 -1.819 2.668 1.00 92.12 93 ALA A N 1
ATOM 719 C CA . ALA A 1 93 ? 2.777 -2.771 1.894 1.00 92.12 93 ALA A CA 1
ATOM 720 C C . ALA A 1 93 ? 3.649 -3.685 2.769 1.00 92.12 93 ALA A C 1
ATOM 722 O O . ALA A 1 93 ? 4.366 -4.515 2.218 1.00 92.12 93 ALA A O 1
ATOM 723 N N . ARG A 1 94 ? 3.617 -3.535 4.101 1.00 84.06 94 ARG A N 1
ATOM 724 C CA . ARG A 1 94 ? 4.300 -4.382 5.095 1.00 84.06 94 ARG A CA 1
ATOM 725 C C . ARG A 1 94 ? 3.341 -5.278 5.884 1.00 84.06 94 ARG A C 1
ATOM 727 O O . ARG A 1 94 ? 3.828 -6.079 6.675 1.00 84.06 94 ARG A O 1
ATOM 734 N N . ALA A 1 95 ? 2.032 -5.121 5.673 1.00 70.81 95 ALA A N 1
ATOM 735 C CA . ALA A 1 95 ? 1.003 -5.954 6.286 1.00 70.81 95 ALA A CA 1
ATOM 736 C C . ALA A 1 95 ? 1.110 -7.426 5.855 1.00 70.81 95 ALA A C 1
ATOM 738 O O . ALA A 1 95 ? 1.769 -7.715 4.817 1.00 70.81 95 ALA A O 1
#

Organism: NCBI:txid1292034

pLDDT: mean 84.39, std 16.32, range [34.28, 98.31]

Secondary structure (DSSP, 8-state):
-----------------EEEEEETTEEEGGG-SHHHHHHHHHHHT--HHHHHHHHHHHHHHHHHHHHHHGGGS---HHHHHHHHHHHHH-GGGG-

Sequence (95 aa):
MVHDRRAGERPAYIPDDKAALKVSRGKRWSDLGQEELIVMSRKAGLPEGLVLSAAVETVAAFREIWSRDLSNLPIDAAVREVVETQLKIVPLARA

Foldseek 3Di:
DDDPPDDDPDPPDDPDQFAPDAQQPHGGLLPADLVSQQSVCVVVVHDSVVSLVVLLVVLVVCCVCCVPCVVPDPDDPVVVVVVVVSCVRHHSNVD

Radius of gyration: 17.38 Å; chains: 1; bounding box: 37×27×56 Å